Protein AF-A0A4Y2VAA4-F1 (afdb_monomer_lite)

pLDDT: mean 74.89, std 16.86, range [36.41, 95.44]

Structure (mmCIF, N/CA/C/O backbone):
data_AF-A0A4Y2VAA4-F1
#
_entry.id   AF-A0A4Y2VAA4-F1
#
loop_
_atom_site.group_PDB
_atom_site.id
_atom_site.type_symbol
_atom_site.label_atom_id
_atom_site.label_alt_id
_atom_site.label_comp_id
_atom_site.label_asym_id
_atom_site.label_entity_id
_atom_site.label_seq_id
_atom_site.pdbx_PDB_ins_code
_atom_site.Cartn_x
_atom_site.Cartn_y
_atom_site.Cartn_z
_atom_site.occupancy
_atom_site.B_iso_or_equiv
_atom_site.auth_seq_id
_atom_site.auth_comp_id
_atom_site.auth_asym_id
_atom_site.auth_atom_id
_atom_site.pdbx_PDB_model_num
ATOM 1 N N . GLY A 1 1 ? 0.194 7.638 -18.678 1.00 55.72 1 GLY A N 1
ATOM 2 C CA . GLY A 1 1 ? -1.105 7.838 -17.999 1.00 55.72 1 GLY A CA 1
ATOM 3 C C . GLY A 1 1 ? -1.361 6.697 -17.035 1.00 55.72 1 GLY A C 1
ATOM 4 O O . GLY A 1 1 ? -1.067 5.559 -17.397 1.00 55.72 1 GLY A O 1
ATOM 5 N N . ILE A 1 2 ? -1.843 6.998 -15.826 1.00 64.19 2 ILE A N 1
ATOM 6 C CA . ILE A 1 2 ? -2.187 6.008 -14.793 1.00 64.19 2 ILE A CA 1
ATOM 7 C C . ILE A 1 2 ? -3.685 5.722 -14.889 1.00 64.19 2 ILE A C 1
ATOM 9 O O . ILE A 1 2 ? -4.492 6.645 -14.931 1.00 64.19 2 ILE A O 1
ATOM 13 N N . ILE A 1 3 ? -4.050 4.447 -14.932 1.00 69.69 3 ILE A N 1
ATOM 14 C CA . ILE A 1 3 ? -5.432 3.986 -14.969 1.00 69.69 3 ILE A CA 1
ATOM 15 C C . ILE A 1 3 ? -5.688 3.172 -13.700 1.00 69.69 3 ILE A C 1
ATOM 17 O O . ILE A 1 3 ? -5.049 2.138 -13.495 1.00 69.69 3 ILE A O 1
ATOM 21 N N . ILE A 1 4 ? -6.627 3.622 -12.862 1.00 76.19 4 ILE A N 1
ATOM 22 C CA . ILE A 1 4 ? -7.035 2.933 -11.629 1.00 76.19 4 ILE A CA 1
ATOM 23 C C . ILE A 1 4 ? -8.522 2.610 -11.702 1.00 76.19 4 ILE A C 1
ATOM 25 O O . ILE A 1 4 ? -9.359 3.496 -11.874 1.00 76.19 4 ILE A O 1
ATOM 29 N N . HIS A 1 5 ? -8.859 1.340 -11.503 1.00 79.94 5 HIS A N 1
ATOM 30 C CA . HIS A 1 5 ? -10.241 0.883 -11.446 1.00 79.94 5 HIS A CA 1
ATOM 31 C C . HIS A 1 5 ? -10.489 0.081 -10.172 1.00 79.94 5 HIS A C 1
ATOM 33 O O . HIS A 1 5 ? -9.835 -0.942 -9.940 1.00 79.94 5 HIS A O 1
ATOM 39 N N . LYS A 1 6 ? -11.476 0.498 -9.369 1.00 80.19 6 LYS A N 1
ATOM 40 C CA . LYS A 1 6 ? -12.023 -0.333 -8.289 1.00 80.19 6 LYS A CA 1
ATOM 41 C C . LYS A 1 6 ? -12.691 -1.547 -8.930 1.00 80.19 6 LYS A C 1
ATOM 43 O O . LYS A 1 6 ? -13.617 -1.408 -9.721 1.00 80.19 6 LYS A O 1
ATOM 48 N N . LYS A 1 7 ? -12.191 -2.743 -8.631 1.00 84.12 7 LYS A N 1
ATOM 49 C CA . LYS A 1 7 ? -12.724 -4.001 -9.165 1.00 84.12 7 LYS A CA 1
ATOM 50 C C . LYS A 1 7 ? -13.842 -4.564 -8.312 1.00 84.12 7 LYS A C 1
ATOM 52 O O . LYS A 1 7 ? -14.810 -5.082 -8.852 1.00 84.12 7 LYS A O 1
ATOM 57 N N . LYS A 1 8 ? -13.658 -4.556 -6.993 1.00 83.31 8 LYS A N 1
ATOM 58 C CA . LYS A 1 8 ? -14.640 -5.075 -6.042 1.00 83.31 8 LYS A CA 1
ATOM 59 C C . LYS A 1 8 ? -14.384 -4.529 -4.646 1.00 83.31 8 LYS A C 1
ATOM 61 O O . LYS A 1 8 ? -13.241 -4.224 -4.310 1.00 83.31 8 LYS A O 1
ATOM 66 N N . SER A 1 9 ? -15.447 -4.471 -3.857 1.00 83.19 9 SER A N 1
ATOM 67 C CA . SER A 1 9 ? -15.378 -4.458 -2.400 1.00 83.19 9 SER A CA 1
ATOM 68 C C . SER A 1 9 ? -15.922 -5.788 -1.874 1.00 83.19 9 SER A C 1
ATOM 70 O O . SER A 1 9 ? -16.790 -6.391 -2.512 1.00 83.19 9 SER A O 1
ATOM 72 N N . ARG A 1 10 ? -15.389 -6.284 -0.758 1.00 84.56 10 ARG A N 1
ATOM 73 C CA . ARG A 1 10 ? -15.965 -7.409 -0.014 1.00 84.56 10 ARG A CA 1
ATOM 74 C C . ARG A 1 10 ? -15.585 -7.341 1.455 1.00 84.56 10 ARG A C 1
ATOM 76 O O . ARG A 1 10 ? -14.483 -6.927 1.782 1.00 84.56 10 ARG A O 1
ATOM 83 N N . PHE A 1 11 ? -16.430 -7.878 2.322 1.00 81.50 11 PHE A N 1
ATOM 84 C CA . PHE A 1 11 ? -16.059 -8.090 3.717 1.00 81.50 11 PHE A CA 1
ATOM 85 C C . PHE A 1 11 ? -14.988 -9.187 3.850 1.00 81.50 11 PHE A C 1
ATOM 87 O O . PHE A 1 11 ? -15.106 -10.272 3.267 1.00 81.50 11 PHE A O 1
ATOM 94 N N . CYS A 1 12 ? -13.936 -8.916 4.618 1.00 77.75 12 CYS A N 1
ATOM 95 C CA . CYS A 1 12 ? -12.841 -9.834 4.882 1.00 77.75 12 CYS A CA 1
ATOM 96 C C . CYS A 1 12 ? -12.976 -10.451 6.274 1.00 77.75 12 CYS A C 1
ATOM 98 O O . CYS A 1 12 ? -12.565 -9.875 7.273 1.00 77.75 12 CYS A O 1
ATOM 100 N N . LYS A 1 13 ? -13.465 -11.695 6.343 1.00 77.56 13 LYS A N 1
ATOM 101 C CA . LYS A 1 13 ? -13.653 -12.404 7.623 1.00 77.56 13 LYS A CA 1
ATOM 102 C C . LYS A 1 13 ? -12.382 -12.525 8.471 1.00 77.56 13 LYS A C 1
ATOM 104 O O . LYS A 1 13 ? -12.485 -12.546 9.688 1.00 77.56 13 LYS A O 1
ATOM 109 N N . LYS A 1 14 ? -11.205 -12.622 7.839 1.00 75.44 14 LYS A N 1
ATOM 110 C CA . LYS A 1 14 ? -9.920 -12.762 8.543 1.00 75.44 14 LYS A CA 1
ATOM 111 C C . LYS A 1 14 ? -9.555 -11.510 9.345 1.00 75.44 14 LYS A C 1
ATOM 113 O O . LYS A 1 14 ? -8.952 -11.646 10.400 1.00 75.44 14 LYS A O 1
ATOM 118 N N . TYR A 1 15 ? -9.890 -10.333 8.822 1.00 71.50 15 TYR A N 1
ATOM 119 C CA . TYR A 1 15 ? -9.545 -9.044 9.428 1.00 71.50 15 TYR A CA 1
ATOM 120 C C . TYR A 1 15 ? -10.762 -8.331 10.029 1.00 71.50 15 TYR A C 1
ATOM 122 O O . TYR A 1 15 ? -10.613 -7.333 10.707 1.00 71.50 15 TYR A O 1
ATOM 130 N N . GLN A 1 16 ? -11.959 -8.894 9.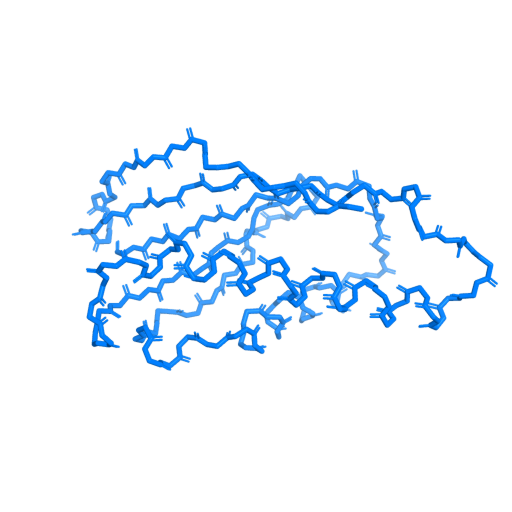843 1.00 76.75 16 GLN A N 1
ATOM 131 C CA . GLN A 1 16 ? -13.236 -8.326 10.273 1.00 76.75 16 GLN A CA 1
ATOM 132 C C . GLN A 1 16 ? -13.525 -6.909 9.753 1.00 76.75 16 GLN A C 1
ATOM 134 O O . GLN A 1 16 ? -14.364 -6.217 10.321 1.00 76.75 16 GLN A O 1
ATOM 139 N N . GLY A 1 17 ? -12.934 -6.518 8.623 1.00 78.50 17 GLY A N 1
ATOM 140 C CA . GLY A 1 17 ? -13.246 -5.260 7.956 1.00 78.50 17 GLY A CA 1
ATOM 141 C C . GLY A 1 17 ? -13.469 -5.391 6.451 1.00 78.50 17 GLY A C 1
ATOM 142 O O . GLY A 1 17 ? -13.523 -6.480 5.864 1.00 78.50 17 GLY A O 1
ATOM 143 N N . GLU A 1 18 ? -13.701 -4.247 5.814 1.00 85.31 18 GLU A N 1
ATOM 144 C CA . GLU A 1 18 ? -13.909 -4.139 4.376 1.00 85.31 18 GLU A CA 1
ATOM 145 C C . GLU A 1 18 ? -12.587 -4.266 3.603 1.00 85.31 18 GLU A C 1
ATOM 147 O O . GLU A 1 18 ? -11.564 -3.668 3.921 1.00 85.31 18 GLU A O 1
ATOM 152 N N . GLN A 1 19 ? -12.612 -5.061 2.538 1.00 85.31 19 GLN A N 1
ATOM 153 C CA . GLN A 1 19 ? -11.511 -5.211 1.604 1.00 85.31 19 GLN A CA 1
ATOM 154 C C . GLN A 1 19 ? -11.869 -4.581 0.261 1.00 85.31 19 GLN A C 1
ATOM 156 O O . GLN A 1 19 ? -12.732 -5.090 -0.462 1.00 85.31 19 GLN A O 1
ATOM 161 N N . LEU A 1 20 ? -11.132 -3.539 -0.117 1.00 84.81 20 LEU A N 1
ATOM 162 C CA . LEU A 1 20 ? -11.248 -2.873 -1.408 1.00 84.81 20 LEU A CA 1
ATOM 163 C C . LEU A 1 20 ? -10.138 -3.361 -2.335 1.00 84.81 20 LEU A C 1
ATOM 165 O O . LEU A 1 20 ? -8.970 -3.467 -1.964 1.00 84.81 20 LEU A O 1
ATOM 169 N N . ILE A 1 21 ? -10.501 -3.699 -3.569 1.00 82.62 21 ILE A N 1
ATOM 170 C CA . ILE A 1 21 ? -9.557 -4.226 -4.553 1.00 82.62 21 ILE A CA 1
ATOM 171 C C . ILE A 1 21 ? -9.535 -3.305 -5.756 1.00 82.62 21 ILE A C 1
ATOM 173 O O . ILE A 1 21 ? -10.537 -3.156 -6.458 1.00 82.62 21 ILE A O 1
ATOM 177 N N . PHE A 1 22 ? -8.357 -2.760 -6.030 1.00 81.75 22 PHE A N 1
ATOM 178 C CA . PHE A 1 22 ? -8.074 -1.878 -7.145 1.00 81.75 22 PHE A CA 1
ATOM 179 C C . PHE A 1 22 ? -7.160 -2.581 -8.150 1.00 81.75 22 PHE A C 1
ATOM 181 O O . PHE A 1 22 ? -6.208 -3.284 -7.806 1.00 81.75 22 PHE A O 1
ATOM 188 N N . ALA A 1 23 ? -7.456 -2.403 -9.432 1.00 78.56 23 ALA A N 1
ATOM 189 C CA . ALA A 1 23 ? -6.529 -2.723 -10.502 1.00 78.56 23 ALA A CA 1
ATOM 190 C C . ALA A 1 23 ? -5.914 -1.425 -11.007 1.00 78.56 23 ALA A C 1
ATOM 192 O O . ALA A 1 23 ? -6.645 -0.525 -11.416 1.00 78.56 23 ALA A O 1
ATOM 193 N N . ALA A 1 24 ? -4.587 -1.369 -10.999 1.00 73.50 24 ALA A N 1
ATOM 194 C CA . ALA A 1 24 ? -3.831 -0.235 -11.487 1.00 73.50 24 ALA A CA 1
ATOM 195 C C . ALA A 1 24 ? -3.002 -0.642 -12.708 1.00 73.50 24 ALA A C 1
ATOM 197 O O . ALA A 1 24 ? -2.479 -1.756 -12.793 1.00 73.50 24 ALA A O 1
ATOM 198 N N . MET A 1 25 ? -2.894 0.258 -13.676 1.00 67.19 25 MET A N 1
ATOM 199 C CA . MET A 1 25 ? -2.016 0.104 -14.827 1.00 67.19 25 MET A CA 1
ATOM 200 C C . MET A 1 25 ? -1.389 1.455 -15.152 1.00 67.19 25 MET A C 1
ATOM 202 O O . MET A 1 25 ? -2.097 2.444 -15.320 1.00 67.19 25 MET A O 1
ATOM 206 N N . ALA A 1 26 ? -0.066 1.492 -15.261 1.00 65.50 26 ALA A N 1
ATOM 207 C CA . ALA A 1 26 ? 0.638 2.615 -15.860 1.00 65.50 26 ALA A CA 1
ATOM 208 C C . ALA A 1 26 ? 0.880 2.284 -17.337 1.00 65.50 26 ALA A C 1
ATOM 210 O O . ALA A 1 26 ? 1.433 1.229 -17.639 1.00 65.50 26 ALA A O 1
ATOM 211 N N . ASN A 1 27 ? 0.437 3.146 -18.257 1.00 60.50 27 ASN A N 1
ATOM 212 C CA . ASN A 1 27 ? 0.771 2.996 -19.675 1.00 60.50 27 ASN A CA 1
ATOM 213 C C . ASN A 1 27 ? 2.254 3.349 -19.879 1.00 60.50 27 ASN A C 1
ATOM 215 O O . ASN A 1 27 ? 2.609 4.511 -19.640 1.00 60.50 27 ASN A O 1
ATOM 219 N N . PRO A 1 28 ? 3.095 2.405 -20.344 1.00 54.53 28 PRO A N 1
ATOM 220 C CA . PRO A 1 28 ? 4.514 2.653 -20.493 1.00 54.53 28 PRO A CA 1
ATOM 221 C C . PRO A 1 28 ? 4.880 3.509 -21.712 1.00 54.53 28 PRO A C 1
ATOM 223 O O . PRO A 1 28 ? 6.020 3.942 -21.808 1.00 54.53 28 PRO A O 1
ATOM 226 N N . ALA A 1 29 ? 3.934 3.809 -22.612 1.00 54.78 29 ALA A N 1
ATOM 227 C CA . ALA A 1 29 ? 4.175 4.598 -23.826 1.00 54.78 29 ALA A CA 1
ATOM 228 C C . ALA A 1 29 ? 4.698 6.031 -23.572 1.00 54.78 29 ALA A C 1
ATOM 230 O O . ALA A 1 29 ? 5.097 6.703 -24.515 1.00 54.78 29 ALA A O 1
ATOM 231 N N . GLY A 1 30 ? 4.697 6.501 -22.317 1.00 51.69 30 GLY A N 1
ATOM 232 C CA . GLY A 1 30 ? 5.306 7.772 -21.908 1.00 51.69 30 GLY A CA 1
ATOM 233 C C . GLY A 1 30 ? 6.731 7.666 -21.350 1.00 51.69 30 GLY A C 1
ATOM 234 O O . GLY A 1 30 ? 7.302 8.697 -21.015 1.00 51.69 30 GLY A O 1
ATOM 235 N N . PHE A 1 3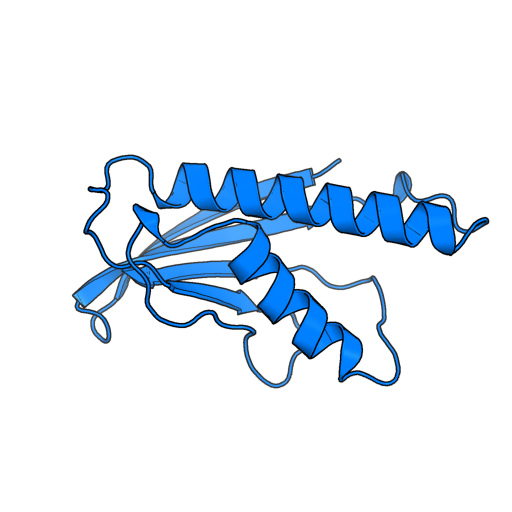1 ? 7.308 6.466 -21.220 1.00 53.16 31 PHE A N 1
ATOM 236 C CA . PHE A 1 31 ? 8.684 6.293 -20.751 1.00 53.16 31 PHE A CA 1
ATOM 237 C C . PHE A 1 31 ? 9.620 6.137 -21.956 1.00 53.16 31 PHE A C 1
ATOM 239 O O . PHE A 1 31 ? 9.713 5.065 -22.555 1.00 53.16 31 PHE A O 1
ATOM 246 N N . ALA A 1 32 ? 10.299 7.217 -22.344 1.00 47.88 32 ALA A N 1
ATOM 247 C CA . ALA A 1 32 ? 11.338 7.157 -23.366 1.00 47.88 32 ALA A CA 1
ATOM 248 C C . ALA A 1 32 ? 12.550 6.381 -22.819 1.00 47.88 32 ALA A C 1
ATOM 250 O O . ALA A 1 32 ? 13.182 6.814 -21.862 1.00 47.88 32 ALA A O 1
ATOM 251 N N . PHE A 1 33 ? 12.873 5.235 -23.429 1.00 50.53 33 PHE A N 1
ATOM 252 C CA . PHE A 1 33 ? 13.911 4.273 -23.010 1.00 50.53 33 PHE A CA 1
ATOM 253 C C . PHE A 1 33 ? 15.363 4.792 -23.019 1.00 50.53 33 PHE A C 1
ATOM 255 O O . PHE A 1 33 ? 16.283 4.029 -22.731 1.00 50.53 33 PHE A O 1
ATOM 262 N N . SER A 1 34 ? 15.600 6.060 -23.357 1.00 51.16 34 SER A N 1
ATOM 263 C CA . SER A 1 34 ? 16.940 6.580 -23.647 1.00 51.16 34 SER A CA 1
ATOM 264 C C . SER A 1 34 ? 17.715 7.120 -22.442 1.00 51.16 34 SER A C 1
ATOM 266 O O . SER A 1 34 ? 18.913 7.342 -22.580 1.00 51.16 34 SER A O 1
ATOM 268 N N . VAL A 1 35 ? 17.095 7.310 -21.270 1.00 49.38 35 VAL A N 1
ATOM 269 C CA . VAL A 1 35 ? 17.789 7.831 -20.074 1.00 49.38 35 VAL A CA 1
ATOM 270 C C . VAL A 1 35 ? 17.294 7.102 -18.828 1.00 49.38 35 VAL A C 1
ATOM 272 O O . VAL A 1 35 ? 16.214 7.394 -18.328 1.00 49.38 35 VAL A O 1
ATOM 275 N N . TRP A 1 36 ? 18.071 6.137 -18.331 1.00 50.31 36 TRP A N 1
ATOM 276 C CA . TRP A 1 36 ? 17.689 5.280 -17.198 1.00 50.31 36 TRP A CA 1
ATOM 277 C C . TRP A 1 36 ? 17.378 6.060 -15.910 1.00 50.31 36 TRP A C 1
ATOM 279 O O . TRP A 1 36 ? 16.436 5.693 -15.211 1.00 50.31 36 TRP A O 1
ATOM 289 N N . ASP A 1 37 ? 18.101 7.147 -15.630 1.00 52.06 37 ASP A N 1
ATOM 290 C CA . ASP A 1 37 ? 17.912 7.945 -14.409 1.00 52.06 37 ASP A CA 1
ATOM 291 C C . ASP A 1 37 ? 16.628 8.789 -14.450 1.00 52.06 37 ASP A C 1
ATOM 293 O O . ASP A 1 37 ? 15.836 8.762 -13.506 1.00 52.06 37 ASP A O 1
ATOM 297 N N . GLU A 1 38 ? 16.344 9.462 -15.572 1.00 56.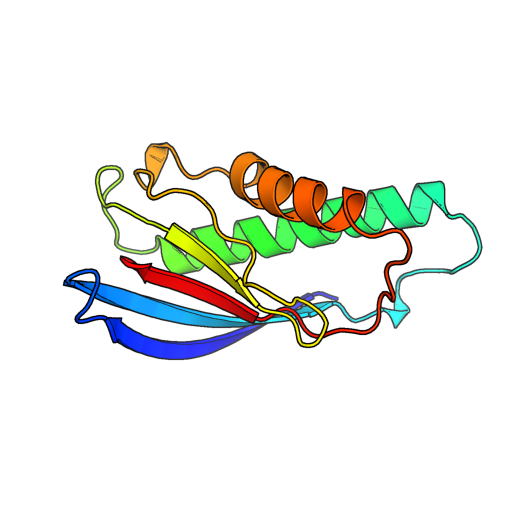53 38 GLU A N 1
ATOM 298 C CA . GLU A 1 38 ? 15.067 10.167 -15.778 1.00 56.53 38 GLU A CA 1
ATOM 299 C C . GLU A 1 38 ? 13.883 9.191 -15.804 1.00 56.53 38 GLU A C 1
ATOM 301 O O . GLU A 1 38 ? 12.801 9.499 -15.301 1.00 56.53 38 GLU A O 1
ATOM 306 N N . LEU A 1 39 ? 14.079 7.983 -16.340 1.00 58.62 39 LEU A N 1
ATOM 307 C CA . LEU A 1 39 ? 13.085 6.908 -16.315 1.00 58.62 39 LEU A CA 1
ATOM 308 C C . LEU A 1 39 ? 12.750 6.467 -14.892 1.00 58.62 39 LEU A C 1
ATOM 310 O O . LEU A 1 39 ? 11.577 6.258 -14.580 1.00 58.62 39 LEU A O 1
ATOM 314 N N . LEU A 1 40 ? 13.767 6.320 -14.040 1.00 62.06 40 LEU A N 1
ATOM 315 C CA . LEU A 1 40 ? 13.589 5.875 -12.662 1.00 62.06 40 LEU A CA 1
ATOM 316 C C . LEU A 1 40 ? 12.858 6.932 -11.832 1.00 62.06 40 LEU A C 1
ATOM 318 O O . LEU A 1 40 ? 11.927 6.593 -11.102 1.00 62.06 40 LEU A O 1
ATOM 322 N N . ILE A 1 41 ? 13.235 8.206 -11.986 1.00 65.81 41 ILE A N 1
ATOM 323 C CA . ILE A 1 41 ? 12.578 9.337 -11.316 1.00 65.81 41 ILE A CA 1
ATOM 324 C C . ILE A 1 41 ? 11.109 9.416 -11.749 1.00 65.81 41 ILE A C 1
ATOM 326 O O . ILE A 1 41 ? 10.213 9.396 -10.905 1.00 65.81 41 ILE A O 1
ATOM 330 N N . ASN A 1 42 ? 10.843 9.377 -13.058 1.00 67.62 42 ASN A N 1
ATOM 331 C CA . ASN A 1 42 ? 9.480 9.407 -13.591 1.00 67.62 42 ASN A CA 1
ATOM 332 C C . ASN A 1 42 ? 8.643 8.197 -13.147 1.00 67.62 42 ASN A C 1
ATOM 334 O O . ASN A 1 42 ? 7.435 8.320 -12.917 1.00 67.62 42 ASN A O 1
ATOM 338 N N . LEU A 1 43 ? 9.257 7.019 -13.013 1.00 70.25 43 LEU A N 1
ATOM 339 C CA . LEU A 1 43 ? 8.594 5.821 -12.504 1.00 70.25 43 LEU A CA 1
ATOM 340 C C . LEU A 1 43 ? 8.235 5.965 -11.023 1.00 70.25 43 LEU A C 1
ATOM 342 O O . LEU A 1 43 ? 7.107 5.649 -10.645 1.00 70.25 43 LEU A O 1
ATOM 346 N N . ILE A 1 44 ? 9.161 6.452 -10.196 1.00 75.38 44 ILE A N 1
ATOM 347 C CA . ILE A 1 44 ? 8.924 6.685 -8.767 1.00 75.38 44 ILE A CA 1
ATOM 348 C C . ILE A 1 44 ? 7.815 7.723 -8.578 1.00 75.38 44 ILE A C 1
ATOM 350 O O . ILE A 1 44 ? 6.904 7.493 -7.786 1.00 75.38 44 ILE A O 1
ATOM 354 N N . ASP A 1 45 ? 7.824 8.814 -9.343 1.00 79.88 45 ASP A N 1
ATOM 355 C CA . ASP A 1 45 ? 6.776 9.837 -9.288 1.00 79.88 45 ASP A CA 1
ATOM 356 C C . ASP A 1 45 ? 5.415 9.294 -9.730 1.00 79.88 45 ASP A C 1
ATOM 358 O O . ASP A 1 45 ? 4.387 9.572 -9.106 1.00 79.88 45 ASP A O 1
ATOM 362 N N . THR A 1 46 ? 5.402 8.454 -10.767 1.00 77.25 46 THR A N 1
ATOM 363 C CA . THR A 1 46 ? 4.195 7.751 -11.218 1.00 77.25 46 THR A CA 1
ATOM 364 C C . THR A 1 46 ? 3.664 6.814 -10.132 1.00 77.25 46 THR A C 1
ATOM 366 O O . THR A 1 46 ? 2.460 6.790 -9.877 1.00 77.25 46 THR A O 1
ATOM 369 N N . LEU A 1 47 ? 4.540 6.055 -9.467 1.00 79.12 47 LEU A N 1
ATOM 370 C CA . LEU A 1 47 ? 4.162 5.175 -8.360 1.00 79.12 47 LEU A CA 1
ATOM 371 C C . LEU A 1 47 ? 3.657 5.968 -7.155 1.00 79.12 47 LEU A C 1
ATOM 373 O O . LEU A 1 47 ? 2.666 5.565 -6.554 1.00 79.12 47 LEU A O 1
ATOM 377 N N . ARG A 1 48 ? 4.280 7.106 -6.836 1.00 88.44 48 ARG A N 1
ATOM 378 C CA . ARG A 1 48 ? 3.857 7.982 -5.739 1.00 88.44 48 ARG A CA 1
ATOM 379 C C . ARG A 1 48 ? 2.424 8.464 -5.948 1.00 88.44 48 ARG A C 1
ATOM 381 O O . ARG A 1 48 ? 1.579 8.212 -5.098 1.00 88.44 48 ARG A O 1
ATOM 388 N N . ARG A 1 49 ? 2.129 9.028 -7.126 1.00 85.31 49 ARG A N 1
ATOM 389 C CA . ARG A 1 49 ? 0.772 9.467 -7.504 1.00 85.31 49 ARG A CA 1
ATOM 390 C C . ARG A 1 49 ? -0.236 8.320 -7.495 1.00 85.31 49 ARG A C 1
ATOM 392 O O . ARG A 1 49 ? -1.378 8.493 -7.090 1.00 85.31 49 ARG A O 1
ATOM 399 N N . LEU A 1 50 ? 0.181 7.136 -7.946 1.00 84.44 50 LEU A N 1
ATOM 400 C CA . LEU A 1 50 ? -0.672 5.951 -7.932 1.00 84.44 50 LEU A CA 1
ATOM 401 C C . LEU A 1 50 ? -1.055 5.544 -6.504 1.00 84.44 50 LEU A C 1
ATOM 403 O O . LEU A 1 50 ? -2.215 5.236 -6.242 1.00 84.44 50 LEU A O 1
ATOM 407 N N . ILE A 1 51 ? -0.074 5.498 -5.606 1.00 89.19 51 ILE A N 1
ATOM 408 C CA . ILE A 1 51 ? -0.273 5.123 -4.207 1.00 89.19 51 ILE A CA 1
ATOM 409 C C . ILE A 1 51 ? -1.132 6.171 -3.502 1.00 89.19 51 ILE A C 1
ATOM 411 O O . ILE A 1 51 ? -2.057 5.791 -2.794 1.00 89.19 51 ILE A O 1
ATOM 415 N N . GLU A 1 52 ? -0.862 7.456 -3.725 1.00 91.62 52 GLU A N 1
ATOM 416 C CA . GLU A 1 52 ? -1.635 8.573 -3.175 1.00 91.62 52 GLU A CA 1
ATOM 417 C C . GLU A 1 52 ? -3.123 8.457 -3.527 1.00 91.62 52 GLU A C 1
ATOM 419 O O . GLU A 1 52 ? -3.971 8.418 -2.638 1.00 91.62 52 GLU A O 1
ATOM 424 N N . GLU A 1 53 ? -3.436 8.264 -4.810 1.00 88.62 53 GLU A N 1
ATOM 425 C CA . GLU A 1 53 ? -4.813 8.100 -5.285 1.00 88.62 53 GLU A CA 1
ATOM 426 C C . GLU A 1 53 ? -5.485 6.842 -4.697 1.00 88.62 53 GLU A C 1
ATOM 428 O O . GLU A 1 53 ? -6.680 6.838 -4.395 1.00 88.62 53 GLU A O 1
ATOM 433 N N . ILE A 1 54 ? -4.733 5.750 -4.516 1.00 87.00 54 ILE A N 1
ATOM 434 C CA . ILE A 1 54 ? -5.252 4.527 -3.885 1.00 87.00 54 ILE A CA 1
ATOM 435 C C . ILE A 1 54 ? -5.528 4.753 -2.406 1.00 87.00 54 ILE A C 1
ATOM 437 O O . ILE A 1 54 ? -6.573 4.305 -1.936 1.00 87.00 54 ILE A O 1
ATOM 441 N N . LEU A 1 55 ? -4.621 5.407 -1.680 1.00 90.88 55 LEU A N 1
ATOM 442 C CA . LEU A 1 55 ? -4.809 5.710 -0.267 1.00 90.88 55 LEU A CA 1
ATOM 443 C C . LEU A 1 55 ? -6.038 6.593 -0.093 1.00 90.88 55 LEU A C 1
ATOM 445 O O . LEU A 1 55 ? -6.952 6.175 0.606 1.00 90.88 55 LEU A O 1
ATOM 449 N N . GLN A 1 56 ? -6.133 7.699 -0.834 1.00 90.69 56 GLN A N 1
ATOM 450 C CA . GLN A 1 56 ? -7.275 8.611 -0.774 1.00 90.69 56 GLN A CA 1
ATOM 451 C C . GLN A 1 56 ? -8.616 7.894 -0.990 1.00 90.69 56 GLN A C 1
ATOM 453 O O . GLN A 1 56 ? -9.544 8.061 -0.205 1.00 90.69 56 GLN A O 1
ATOM 458 N N . ARG A 1 57 ? -8.723 7.040 -2.018 1.00 88.19 57 ARG A N 1
ATOM 459 C CA . ARG A 1 57 ? -9.958 6.278 -2.296 1.00 88.19 57 ARG A CA 1
ATOM 460 C C . ARG A 1 57 ? -10.213 5.131 -1.321 1.00 88.19 57 ARG A C 1
ATOM 462 O O . ARG A 1 57 ? -11.331 4.629 -1.253 1.00 88.19 57 ARG A O 1
ATOM 469 N N . SER A 1 58 ? -9.172 4.631 -0.658 1.00 85.62 58 SER A N 1
ATOM 470 C CA . SER A 1 58 ? -9.287 3.517 0.290 1.00 85.62 58 SER A CA 1
ATOM 471 C C . SER A 1 58 ? -9.622 3.983 1.696 1.00 85.62 58 SER A C 1
ATOM 473 O O . SER A 1 58 ? -10.125 3.181 2.475 1.00 85.62 58 SER A O 1
ATOM 475 N N . THR A 1 59 ? -9.312 5.239 2.016 1.00 89.94 59 THR A N 1
ATOM 476 C CA . THR A 1 59 ? -9.550 5.846 3.327 1.00 89.94 59 THR A CA 1
ATOM 477 C C . THR A 1 59 ? -10.735 6.806 3.333 1.00 89.94 59 THR A C 1
ATOM 479 O O . THR A 1 59 ? -11.081 7.350 4.379 1.00 89.94 59 THR A O 1
ATOM 482 N N . GLU A 1 60 ? -11.393 6.997 2.187 1.00 90.06 60 GLU A N 1
ATOM 483 C CA . GLU A 1 60 ? -12.617 7.784 2.083 1.00 90.06 60 GLU A CA 1
ATOM 484 C C . GLU A 1 60 ? -13.702 7.234 3.024 1.00 90.06 60 GLU A C 1
ATOM 486 O O . GLU A 1 60 ? -14.103 6.074 2.930 1.00 90.06 60 GLU A O 1
ATOM 491 N N . GLY A 1 61 ? -14.173 8.082 3.943 1.00 88.88 61 GLY A N 1
ATOM 492 C CA . GLY A 1 61 ? -15.185 7.721 4.939 1.00 88.88 61 GLY A CA 1
ATOM 493 C C . GLY A 1 61 ? -14.654 6.998 6.182 1.00 88.88 61 GLY A C 1
ATOM 494 O O . GLY A 1 61 ? -15.460 6.652 7.043 1.00 88.88 61 GLY A O 1
ATOM 495 N N . LEU A 1 62 ? -13.337 6.792 6.301 1.00 89.56 62 LEU A N 1
ATOM 496 C CA . LEU A 1 62 ? -12.711 6.212 7.491 1.00 89.56 62 LEU A CA 1
ATOM 497 C C . LEU A 1 62 ? -12.289 7.277 8.508 1.00 89.56 62 LEU A C 1
ATOM 499 O O . LEU A 1 62 ? -11.964 8.415 8.163 1.00 89.56 62 LEU A O 1
ATOM 503 N N . SER A 1 63 ? -12.248 6.875 9.775 1.00 94.25 63 SER A N 1
ATOM 504 C CA . SER A 1 63 ? -11.607 7.622 10.852 1.00 94.25 63 SER A CA 1
ATOM 505 C C . SER A 1 63 ? -10.086 7.510 10.759 1.00 94.25 63 SER A C 1
ATOM 507 O O . SER A 1 63 ? -9.542 6.487 10.350 1.00 94.25 63 SER A O 1
ATOM 509 N N . LEU A 1 64 ? -9.380 8.534 11.242 1.00 93.31 64 LEU A N 1
ATOM 510 C CA . LEU A 1 64 ? -7.919 8.531 11.357 1.00 93.31 64 LEU A CA 1
ATOM 511 C C . LEU A 1 64 ? -7.377 7.368 12.206 1.00 93.31 64 LEU A C 1
ATOM 513 O O . LEU A 1 64 ? -6.250 6.936 11.986 1.00 93.31 64 LEU A O 1
ATOM 517 N N . GLN A 1 65 ? -8.185 6.860 13.141 1.00 93.88 65 GLN A N 1
ATOM 518 C CA . GLN A 1 65 ? -7.836 5.754 14.039 1.00 93.88 65 GLN A CA 1
ATOM 519 C C . GLN A 1 65 ? -8.189 4.371 13.475 1.00 93.88 65 GLN A C 1
ATOM 521 O O . GLN A 1 65 ? -7.790 3.360 14.054 1.00 93.88 65 GLN A O 1
ATOM 526 N N . ASP A 1 66 ? -8.925 4.307 12.360 1.00 89.25 66 ASP A N 1
ATOM 527 C CA . ASP A 1 66 ? -9.232 3.029 11.725 1.00 89.25 66 ASP A CA 1
ATOM 528 C C . ASP A 1 66 ? -7.946 2.385 11.209 1.00 89.25 66 ASP A C 1
ATOM 530 O O . ASP A 1 66 ? -7.012 3.059 10.768 1.00 89.25 66 ASP A O 1
ATOM 534 N N . LEU A 1 67 ? -7.885 1.059 11.281 1.00 90.19 67 LEU A N 1
ATOM 535 C CA . LEU A 1 67 ? -6.708 0.306 10.876 1.00 90.19 67 LEU A CA 1
ATOM 536 C C . LEU A 1 67 ? -6.788 -0.051 9.396 1.00 90.19 67 LEU A C 1
ATOM 538 O O . LEU A 1 67 ? -7.765 -0.623 8.933 1.00 90.19 67 LEU A O 1
ATOM 542 N N . ILE A 1 68 ? -5.722 0.224 8.657 1.00 91.94 68 ILE A N 1
ATOM 543 C CA . ILE A 1 68 ? -5.606 -0.091 7.240 1.00 91.94 68 ILE A CA 1
ATOM 544 C C . ILE A 1 68 ? -4.315 -0.853 6.960 1.00 91.94 68 ILE A C 1
ATOM 546 O O . ILE A 1 68 ? -3.247 -0.612 7.533 1.00 91.94 68 ILE A O 1
ATOM 550 N N . ARG A 1 69 ? -4.409 -1.797 6.027 1.00 90.69 69 ARG A N 1
ATOM 551 C CA . ARG A 1 69 ? -3.266 -2.504 5.457 1.00 90.69 69 ARG A CA 1
ATOM 552 C C . ARG A 1 69 ? -3.326 -2.462 3.940 1.00 90.69 69 ARG A C 1
ATOM 554 O O . ARG A 1 69 ? -4.372 -2.754 3.362 1.00 90.69 69 ARG A O 1
ATOM 561 N N . ILE A 1 70 ? -2.193 -2.177 3.302 1.00 90.31 70 ILE A N 1
ATOM 562 C CA . ILE A 1 70 ? -2.049 -2.196 1.847 1.00 90.31 70 ILE A CA 1
ATOM 563 C C . ILE A 1 70 ? -1.283 -3.447 1.423 1.00 90.31 70 ILE A C 1
ATOM 565 O O . ILE A 1 70 ? -0.233 -3.782 1.972 1.00 90.31 70 ILE A O 1
ATOM 569 N N . CYS A 1 71 ? -1.810 -4.136 0.416 1.00 87.19 71 CYS A N 1
ATOM 570 C CA . CYS A 1 71 ? -1.209 -5.313 -0.193 1.00 87.19 71 CYS A CA 1
ATOM 571 C C . CYS A 1 71 ? -1.128 -5.132 -1.713 1.00 87.19 71 CYS A C 1
ATOM 573 O O . CYS A 1 71 ? -2.137 -4.877 -2.367 1.00 87.19 71 CYS A O 1
ATOM 575 N N . VAL A 1 72 ? 0.053 -5.317 -2.294 1.00 85.25 72 VAL A N 1
ATOM 576 C CA . VAL A 1 72 ? 0.310 -5.232 -3.734 1.00 85.25 72 VAL A CA 1
ATOM 577 C C . VAL A 1 72 ? 0.620 -6.621 -4.280 1.00 85.25 72 VAL A C 1
ATOM 579 O O . VAL A 1 72 ? 1.517 -7.317 -3.809 1.00 85.25 72 VAL A O 1
ATOM 582 N N . PHE A 1 73 ? -0.125 -7.018 -5.302 1.00 82.75 73 PHE A N 1
ATOM 583 C CA . PHE A 1 73 ? -0.001 -8.289 -6.000 1.00 82.75 73 PHE A CA 1
ATOM 584 C C . PHE A 1 73 ? 0.429 -8.022 -7.438 1.00 82.75 73 PHE A C 1
ATOM 586 O O . PHE A 1 73 ? -0.159 -7.184 -8.122 1.00 82.75 73 PHE A O 1
ATOM 593 N N . ALA A 1 74 ? 1.397 -8.782 -7.925 1.00 77.75 74 ALA A N 1
ATOM 594 C CA . ALA A 1 74 ? 1.819 -8.766 -9.319 1.00 77.75 74 ALA A CA 1
ATOM 595 C C . ALA A 1 74 ? 2.098 -10.207 -9.766 1.00 77.75 74 ALA A C 1
ATOM 597 O O . ALA A 1 74 ? 2.525 -11.003 -8.930 1.00 77.75 74 ALA A O 1
ATOM 598 N N . PRO A 1 75 ? 1.851 -10.564 -11.041 1.00 73.06 75 PRO A N 1
ATOM 599 C CA . PRO A 1 75 ? 2.109 -11.909 -11.557 1.00 73.06 75 PRO A CA 1
ATOM 600 C C . PRO A 1 75 ? 3.514 -12.453 -11.273 1.00 73.06 75 PRO A C 1
ATOM 602 O O . PRO A 1 75 ? 3.643 -13.636 -10.990 1.00 73.06 75 PRO A O 1
ATOM 605 N N . GLY A 1 76 ? 4.546 -11.612 -11.301 1.00 71.00 76 GLY A N 1
ATOM 606 C CA . GLY A 1 76 ? 5.928 -12.016 -11.067 1.00 71.00 76 GLY A CA 1
ATOM 607 C C . GLY A 1 76 ? 6.371 -11.957 -9.609 1.00 71.00 76 GLY A C 1
ATOM 608 O O . GLY A 1 76 ? 7.565 -12.078 -9.350 1.00 71.00 76 GLY A O 1
ATOM 609 N N . LEU A 1 77 ? 5.480 -11.707 -8.644 1.00 75.19 77 LEU A N 1
ATOM 610 C CA . LEU A 1 77 ? 5.803 -11.747 -7.215 1.00 75.19 77 LEU A CA 1
ATOM 611 C C . LEU A 1 77 ? 5.443 -13.112 -6.616 1.00 75.19 77 LEU A C 1
ATOM 613 O O . LEU A 1 77 ? 4.284 -13.512 -6.677 1.00 75.19 77 LEU A O 1
ATOM 617 N N . ASP A 1 78 ? 6.411 -13.767 -5.966 1.00 80.25 78 ASP A N 1
ATOM 618 C CA . ASP A 1 78 ? 6.175 -15.025 -5.236 1.00 80.25 78 ASP A CA 1
ATOM 619 C C . ASP A 1 78 ? 5.209 -14.824 -4.058 1.00 80.25 78 ASP A C 1
ATOM 621 O O . ASP A 1 78 ? 4.369 -15.672 -3.763 1.00 80.25 78 ASP A O 1
ATOM 625 N N . TYR A 1 79 ? 5.298 -13.656 -3.412 1.00 82.06 79 TYR A N 1
ATOM 626 C CA . TYR A 1 79 ? 4.441 -13.234 -2.308 1.00 82.06 79 TYR A CA 1
ATOM 627 C C . TYR A 1 79 ? 3.974 -11.788 -2.509 1.00 82.06 79 TYR A C 1
ATOM 629 O O . TYR A 1 79 ? 4.722 -10.976 -3.059 1.00 82.06 79 TYR A O 1
ATOM 637 N N . PRO A 1 80 ? 2.759 -11.425 -2.054 1.00 84.56 80 PRO A N 1
ATOM 638 C CA . PRO A 1 80 ? 2.315 -10.040 -2.104 1.00 84.56 80 PRO A CA 1
ATOM 639 C C . PRO A 1 80 ? 3.230 -9.138 -1.276 1.00 84.56 80 PRO A C 1
ATOM 641 O O . PR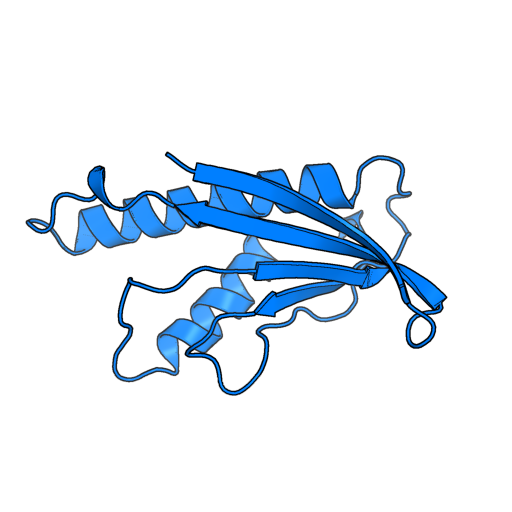O A 1 80 ? 3.597 -9.474 -0.150 1.00 84.56 80 PRO A O 1
ATOM 644 N N . ILE A 1 81 ? 3.532 -7.958 -1.812 1.00 88.75 81 ILE A N 1
ATOM 645 C CA . ILE A 1 81 ? 4.157 -6.875 -1.047 1.00 88.75 81 ILE A CA 1
ATOM 646 C C . ILE A 1 81 ? 3.092 -6.363 -0.096 1.00 88.75 81 ILE A C 1
ATOM 648 O O . ILE A 1 81 ? 1.957 -6.137 -0.513 1.00 88.75 81 ILE A O 1
ATOM 652 N N . SER A 1 82 ? 3.407 -6.202 1.179 1.00 88.31 82 SER A N 1
ATOM 653 C CA . SER A 1 82 ? 2.390 -5.830 2.145 1.00 88.31 82 SER A CA 1
ATOM 654 C C . SER A 1 82 ? 2.957 -4.941 3.226 1.00 88.31 82 SER A C 1
ATOM 656 O O . SER A 1 82 ? 3.978 -5.271 3.821 1.00 88.31 82 SER A O 1
ATOM 658 N N . THR A 1 83 ? 2.255 -3.851 3.513 1.00 89.94 83 THR A N 1
ATOM 659 C CA . THR A 1 83 ? 2.538 -3.049 4.697 1.00 89.94 83 THR A CA 1
ATOM 660 C C . THR A 1 83 ? 2.130 -3.811 5.956 1.00 89.94 83 THR A C 1
ATOM 662 O O . THR A 1 83 ? 1.308 -4.738 5.920 1.00 89.94 83 THR A O 1
ATOM 665 N N . CYS A 1 84 ? 2.651 -3.380 7.101 1.00 88.31 84 CYS A N 1
ATOM 666 C CA . CYS A 1 84 ? 2.024 -3.687 8.382 1.00 88.31 84 CYS A CA 1
ATOM 667 C C . CYS A 1 84 ? 0.626 -3.049 8.463 1.00 88.31 84 CYS A C 1
ATOM 669 O O . CYS A 1 84 ? 0.274 -2.166 7.671 1.00 88.31 84 CYS A O 1
ATOM 671 N N . LEU A 1 85 ? -0.168 -3.508 9.428 1.00 89.19 85 LEU A N 1
ATOM 672 C CA . LEU A 1 85 ? -1.395 -2.826 9.826 1.00 89.19 85 LEU A CA 1
ATOM 673 C C . LEU A 1 85 ? -1.000 -1.513 10.520 1.00 89.19 85 LEU A C 1
ATOM 675 O O . LEU A 1 85 ? -0.177 -1.549 11.430 1.00 89.19 85 LEU A O 1
ATOM 679 N N . ASN A 1 86 ? -1.510 -0.380 10.044 1.00 91.88 86 ASN A N 1
ATOM 680 C CA . ASN A 1 86 ? -1.278 0.947 10.631 1.00 91.88 86 ASN A CA 1
ATOM 681 C C . ASN A 1 86 ? -2.624 1.664 10.754 1.00 91.88 86 ASN A C 1
ATOM 683 O O . ASN A 1 86 ? -3.578 1.267 10.085 1.00 91.88 86 ASN A O 1
ATOM 687 N N . THR A 1 87 ? -2.700 2.726 11.550 1.00 94.19 87 THR A N 1
ATOM 688 C CA . THR A 1 87 ? -3.860 3.624 11.486 1.00 94.19 87 THR A CA 1
ATOM 689 C C . THR A 1 87 ? -3.898 4.364 10.144 1.00 94.19 87 THR A C 1
ATOM 691 O O . THR A 1 87 ? -2.882 4.464 9.446 1.00 94.19 87 THR A O 1
ATOM 694 N N . VAL A 1 88 ? -5.064 4.890 9.763 1.00 93.31 88 VAL A N 1
ATOM 695 C CA . VAL A 1 88 ? -5.205 5.759 8.584 1.00 93.31 88 VAL A CA 1
ATOM 696 C C . VAL A 1 88 ? -4.278 6.974 8.688 1.00 93.31 88 VAL A C 1
ATOM 698 O O . VAL A 1 88 ? -3.644 7.329 7.700 1.00 93.31 88 VAL A O 1
ATOM 701 N N . GLU A 1 89 ? -4.143 7.563 9.878 1.00 95.44 89 GLU A N 1
ATOM 702 C CA . GLU A 1 89 ? -3.231 8.685 10.144 1.00 95.44 89 GLU A CA 1
ATOM 703 C C . GLU A 1 89 ? -1.764 8.341 9.861 1.00 95.44 89 GLU A C 1
ATOM 705 O O . GLU A 1 89 ? -1.014 9.132 9.291 1.00 95.44 89 GLU A O 1
ATOM 710 N N . GLU A 1 90 ? -1.349 7.134 10.233 1.00 95.06 90 GLU A N 1
ATOM 711 C CA . GLU A 1 90 ? 0.030 6.685 10.091 1.00 95.06 90 GLU A CA 1
ATOM 712 C C . GLU A 1 90 ? 0.353 6.134 8.696 1.00 95.06 90 GLU A C 1
ATOM 714 O O . GLU A 1 90 ? 1.532 5.914 8.390 1.00 95.06 90 GLU A O 1
ATOM 719 N N . MET A 1 91 ? -0.651 5.837 7.867 1.00 94.56 91 MET A N 1
ATOM 720 C CA . MET A 1 91 ? -0.470 5.208 6.559 1.00 94.56 91 MET A CA 1
ATOM 721 C C . MET A 1 91 ? -0.124 6.248 5.486 1.00 94.56 91 MET A C 1
ATOM 723 O O . MET A 1 91 ? -1.000 6.813 4.836 1.00 94.56 91 MET A O 1
ATOM 727 N N . THR A 1 92 ? 1.174 6.463 5.256 1.00 94.62 92 THR A N 1
ATOM 728 C CA . THR A 1 92 ? 1.670 7.415 4.250 1.00 94.62 92 THR A CA 1
ATOM 729 C C . THR A 1 92 ? 2.043 6.757 2.923 1.00 94.62 92 THR A C 1
ATOM 731 O O . THR A 1 92 ? 2.315 5.552 2.837 1.00 94.62 92 THR A O 1
ATOM 734 N N . VAL A 1 93 ? 2.125 7.578 1.873 1.00 93.12 93 VAL A N 1
ATOM 735 C CA . VAL A 1 93 ? 2.592 7.158 0.547 1.00 93.12 93 VAL A CA 1
ATOM 736 C C . VAL A 1 93 ? 4.006 6.575 0.621 1.00 93.12 93 VAL A C 1
ATOM 738 O O . VAL A 1 93 ? 4.293 5.546 0.010 1.00 93.12 93 VAL A O 1
ATOM 741 N N . GLU A 1 94 ? 4.877 7.187 1.419 1.00 92.88 94 GLU A N 1
ATOM 742 C CA . GLU A 1 94 ? 6.277 6.803 1.586 1.00 92.88 94 GLU A CA 1
ATOM 743 C C . GLU A 1 94 ? 6.414 5.427 2.236 1.00 92.88 94 GLU A C 1
ATOM 745 O O . GLU A 1 94 ? 7.272 4.651 1.819 1.00 92.88 94 GLU A O 1
ATOM 750 N N . LYS A 1 95 ? 5.551 5.077 3.202 1.00 93.06 95 LYS A N 1
ATOM 751 C CA . LYS A 1 95 ? 5.550 3.737 3.813 1.00 93.06 95 LYS A CA 1
ATOM 752 C C . LYS A 1 95 ? 5.214 2.652 2.793 1.00 93.06 95 LYS A C 1
ATOM 754 O O . LYS A 1 95 ? 5.875 1.616 2.747 1.00 93.06 95 LYS A O 1
ATOM 759 N N . VAL A 1 96 ? 4.206 2.887 1.953 1.00 91.50 96 VAL A N 1
ATOM 760 C CA . VAL A 1 96 ? 3.830 1.933 0.897 1.00 91.50 96 VAL A CA 1
ATOM 761 C C . VAL A 1 96 ? 4.935 1.846 -0.159 1.00 91.50 96 VAL A C 1
ATOM 763 O O . VAL A 1 96 ? 5.315 0.748 -0.569 1.00 91.50 96 VAL A O 1
ATOM 766 N N . LEU A 1 97 ? 5.481 2.992 -0.578 1.00 89.31 97 LEU A N 1
ATOM 767 C CA . LEU A 1 97 ? 6.566 3.057 -1.553 1.00 89.31 97 LEU A CA 1
ATOM 768 C C . LEU A 1 97 ? 7.824 2.348 -1.039 1.00 89.31 97 LEU A C 1
ATOM 770 O O . LEU A 1 97 ? 8.466 1.636 -1.804 1.00 89.31 97 LEU A O 1
ATOM 774 N N . TYR A 1 98 ? 8.145 2.485 0.248 1.00 88.94 98 TYR A N 1
ATOM 775 C CA . TYR A 1 98 ? 9.270 1.807 0.886 1.00 88.94 98 TYR A CA 1
ATOM 776 C C . TYR A 1 98 ? 9.156 0.282 0.779 1.00 88.94 98 TYR A C 1
ATOM 778 O O . TYR A 1 98 ? 10.098 -0.363 0.318 1.00 88.94 98 TYR A O 1
ATOM 786 N N . GLU A 1 99 ? 8.002 -0.302 1.120 1.00 89.19 99 GLU A N 1
ATOM 787 C CA . GLU A 1 99 ? 7.795 -1.754 1.000 1.00 89.19 99 GLU A CA 1
ATOM 788 C C . GLU A 1 99 ? 7.884 -2.231 -0.456 1.00 89.19 99 GLU A C 1
ATOM 790 O O . GLU A 1 99 ? 8.447 -3.293 -0.735 1.00 89.19 99 GLU A O 1
ATOM 795 N N . ILE A 1 100 ? 7.397 -1.426 -1.408 1.00 84.31 100 ILE A N 1
ATOM 796 C CA . ILE A 1 100 ? 7.545 -1.720 -2.837 1.00 84.31 100 ILE A CA 1
ATOM 797 C C . ILE A 1 100 ? 9.023 -1.701 -3.236 1.00 84.31 100 ILE A C 1
ATOM 799 O O . ILE A 1 100 ? 9.525 -2.687 -3.777 1.00 84.31 100 ILE A O 1
ATOM 803 N N . CYS A 1 101 ? 9.737 -0.616 -2.934 1.00 81.00 101 CYS A N 1
ATOM 804 C CA . CYS A 1 101 ? 11.150 -0.446 -3.262 1.00 81.00 101 CYS A CA 1
ATOM 805 C C . CYS A 1 101 ? 12.021 -1.543 -2.646 1.00 81.00 101 CYS A C 1
ATOM 807 O O . CYS A 1 101 ? 12.881 -2.083 -3.335 1.00 81.00 101 CYS A O 1
ATOM 809 N N . LYS A 1 102 ? 11.761 -1.932 -1.395 1.00 83.62 102 LYS A N 1
ATOM 810 C CA . LYS A 1 102 ? 12.459 -3.024 -0.706 1.00 83.62 102 LYS A CA 1
ATOM 811 C C . LYS A 1 102 ? 12.380 -4.337 -1.487 1.00 83.62 102 LYS A C 1
ATOM 813 O O . LYS A 1 102 ? 13.390 -5.015 -1.674 1.00 83.62 102 LYS A O 1
ATOM 818 N N . VAL A 1 103 ? 11.197 -4.688 -1.991 1.00 79.94 103 VAL A N 1
ATOM 819 C CA . VAL A 1 103 ? 11.021 -5.907 -2.793 1.00 79.94 103 VAL A CA 1
ATOM 820 C C . VAL A 1 103 ? 11.632 -5.755 -4.182 1.00 79.94 103 VAL A C 1
ATOM 822 O O . VAL A 1 103 ? 12.286 -6.683 -4.656 1.00 79.94 103 VAL A O 1
ATOM 825 N N . LEU A 1 104 ? 11.492 -4.591 -4.817 1.00 73.25 104 LEU A N 1
ATOM 826 C CA . LEU A 1 104 ? 12.118 -4.314 -6.111 1.00 73.25 104 LEU A CA 1
ATOM 827 C C . LEU A 1 104 ? 13.652 -4.443 -6.033 1.00 73.25 104 LEU A C 1
ATOM 829 O O . LEU A 1 104 ? 14.244 -5.130 -6.860 1.00 73.25 104 LEU A O 1
ATOM 833 N N . GLN A 1 105 ? 14.285 -3.883 -5.001 1.00 68.81 105 GLN A N 1
ATOM 834 C CA . GLN A 1 105 ? 15.732 -3.976 -4.767 1.00 68.81 105 GLN A CA 1
ATOM 835 C C . GLN A 1 105 ? 16.212 -5.403 -4.475 1.00 68.81 105 GLN A C 1
ATOM 837 O O . GLN A 1 105 ? 17.341 -5.754 -4.809 1.00 68.81 105 GLN A O 1
ATOM 842 N N . SER A 1 106 ? 15.364 -6.252 -3.885 1.00 71.12 106 SER A N 1
ATOM 843 C CA . SER A 1 106 ? 15.707 -7.660 -3.641 1.00 71.12 106 SER A CA 1
ATOM 844 C C . SER A 1 106 ? 15.760 -8.511 -4.920 1.00 71.12 106 SER A C 1
ATOM 846 O O . SER A 1 106 ? 16.316 -9.612 -4.915 1.00 71.12 106 SER A O 1
ATOM 848 N N . LYS A 1 107 ? 15.205 -8.015 -6.036 1.00 65.06 107 LYS A N 1
ATOM 849 C CA . LYS A 1 107 ? 15.177 -8.732 -7.312 1.00 65.06 107 LYS A CA 1
ATOM 850 C C . LYS A 1 107 ? 16.372 -8.351 -8.182 1.00 65.06 107 LYS A C 1
ATOM 852 O O . LYS A 1 107 ? 16.518 -7.209 -8.598 1.00 65.06 107 LYS A O 1
ATOM 857 N N . LYS A 1 108 ? 17.179 -9.353 -8.554 1.00 51.34 108 LYS A N 1
ATOM 858 C CA . LYS A 1 108 ? 18.337 -9.190 -9.459 1.00 51.34 108 LYS 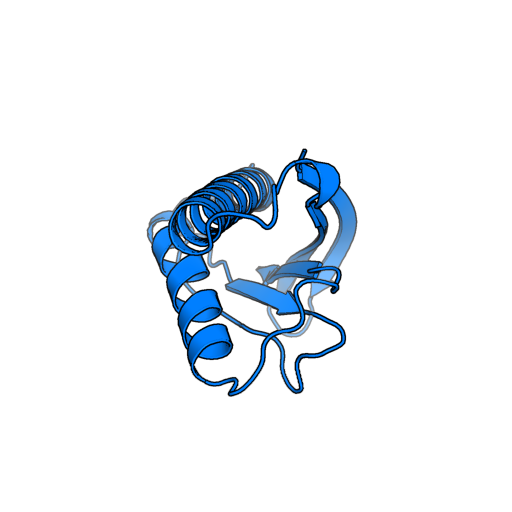A CA 1
ATOM 859 C C . LYS A 1 108 ? 17.965 -8.684 -10.862 1.00 51.34 108 LYS A C 1
ATOM 861 O O . LYS A 1 108 ? 18.817 -8.130 -11.543 1.00 51.34 108 LYS A O 1
ATOM 866 N N . THR A 1 109 ? 16.726 -8.892 -11.313 1.00 47.19 109 THR A N 1
ATOM 867 C CA . THR A 1 109 ? 16.192 -8.370 -12.583 1.00 47.19 109 THR A CA 1
ATOM 868 C C . THR A 1 109 ? 14.704 -8.047 -12.433 1.00 47.19 109 THR A C 1
ATOM 870 O O . THR A 1 109 ? 13.921 -8.877 -11.970 1.00 47.19 109 THR A O 1
ATOM 873 N N . LEU A 1 110 ? 14.300 -6.840 -12.832 1.00 45.44 110 LEU A N 1
ATOM 874 C CA . LEU A 1 110 ? 12.903 -6.402 -12.857 1.00 45.44 110 LEU A CA 1
ATOM 875 C C . LEU A 1 110 ? 12.461 -6.203 -14.303 1.00 45.44 110 LEU A C 1
ATOM 877 O O . LEU A 1 110 ? 12.985 -5.342 -15.005 1.00 45.44 110 LEU A O 1
ATOM 881 N N . ARG A 1 111 ? 11.482 -6.990 -14.757 1.00 45.28 111 ARG A N 1
ATOM 882 C CA . ARG A 1 111 ? 10.822 -6.757 -16.046 1.00 45.28 111 ARG A CA 1
ATOM 883 C C . ARG A 1 111 ? 9.629 -5.827 -15.820 1.00 45.28 111 ARG A C 1
ATOM 885 O O . ARG A 1 111 ? 8.667 -6.197 -15.157 1.00 45.28 111 ARG A O 1
ATOM 892 N N . LEU A 1 112 ? 9.700 -4.618 -16.374 1.00 46.91 112 LEU A N 1
ATOM 893 C CA . LEU A 1 112 ? 8.729 -3.516 -16.250 1.00 46.91 112 LEU A CA 1
ATOM 894 C C . LEU A 1 112 ? 7.404 -3.761 -17.010 1.00 46.91 112 LEU A C 1
ATOM 896 O O . LEU A 1 112 ? 6.885 -2.866 -17.671 1.00 46.91 112 LEU A O 1
ATOM 900 N N . HIS A 1 113 ? 6.892 -4.993 -17.045 1.00 43.44 113 HIS A N 1
ATOM 901 C CA . HIS A 1 113 ? 5.809 -5.389 -17.966 1.00 43.44 113 HIS A CA 1
ATOM 902 C C . HIS A 1 113 ? 4.577 -5.952 -17.248 1.00 43.44 113 HIS A C 1
ATOM 904 O O . HIS A 1 113 ? 3.695 -6.529 -17.882 1.00 43.44 113 HIS A O 1
ATOM 910 N N . GLU A 1 114 ? 4.482 -5.789 -15.928 1.00 45.31 114 GLU A N 1
ATOM 911 C CA . GLU A 1 114 ? 3.479 -6.493 -15.134 1.00 45.31 114 GLU A CA 1
ATOM 912 C C . GLU A 1 114 ? 2.456 -5.574 -14.463 1.00 45.31 114 GLU A C 1
ATOM 914 O O . GLU A 1 114 ? 2.757 -4.521 -13.904 1.00 45.31 114 GLU A O 1
ATOM 919 N N . LYS A 1 115 ? 1.197 -6.012 -14.521 1.00 42.78 115 LYS A N 1
ATOM 920 C CA . LYS A 1 115 ? 0.031 -5.334 -13.953 1.00 42.78 115 LYS A CA 1
ATOM 921 C C . LYS A 1 115 ? 0.043 -5.440 -12.424 1.00 42.78 115 LYS A C 1
ATOM 923 O O . LYS A 1 115 ? -0.072 -6.545 -11.895 1.00 42.78 115 LYS A O 1
ATOM 928 N N . LEU A 1 116 ? 0.100 -4.302 -11.730 1.00 42.03 116 LEU A N 1
ATOM 929 C CA . LEU A 1 116 ? 0.002 -4.228 -10.270 1.00 42.03 116 LEU A CA 1
ATOM 930 C C . LEU A 1 116 ? -1.475 -4.230 -9.826 1.00 42.03 116 LEU A C 1
ATOM 932 O O . LEU A 1 116 ? -2.311 -3.474 -10.325 1.00 42.03 116 LEU A O 1
ATOM 936 N N . LYS A 1 117 ? -1.824 -5.100 -8.879 1.00 42.69 117 LYS A N 1
ATOM 937 C CA . LYS A 1 117 ? -3.135 -5.148 -8.217 1.00 42.69 117 LYS A CA 1
ATOM 938 C C . LYS A 1 117 ? -2.959 -4.723 -6.766 1.00 42.69 117 LYS A C 1
ATOM 940 O O . LYS A 1 117 ? -2.194 -5.350 -6.045 1.00 42.69 117 LYS A O 1
ATOM 945 N N . PHE A 1 118 ? -3.696 -3.713 -6.335 1.00 39.75 118 PHE A N 1
ATOM 946 C CA . PHE A 1 118 ? -3.652 -3.215 -4.965 1.00 39.75 118 PHE A CA 1
ATOM 947 C C . PHE A 1 118 ? -4.899 -3.683 -4.220 1.00 39.75 118 PHE A C 1
ATOM 949 O O . PHE A 1 118 ? -6.008 -3.661 -4.756 1.00 39.75 118 PHE A O 1
ATOM 956 N N . ILE A 1 119 ? -4.714 -4.152 -2.997 1.00 42.72 119 ILE A N 1
ATOM 957 C CA . ILE A 1 119 ? -5.768 -4.613 -2.105 1.00 42.72 119 ILE A CA 1
ATOM 958 C C . ILE A 1 119 ? -5.583 -3.866 -0.790 1.00 42.72 119 ILE A C 1
ATOM 960 O O . ILE A 1 119 ? -4.551 -4.044 -0.146 1.00 42.72 119 ILE A O 1
ATOM 964 N N . SER A 1 120 ? -6.558 -3.054 -0.396 1.00 36.41 120 SER A N 1
ATOM 965 C CA . SER A 1 120 ? -6.648 -2.543 0.969 1.00 36.41 120 SER A CA 1
ATOM 966 C C . SER A 1 120 ? -7.597 -3.435 1.761 1.00 36.41 120 SER A C 1
ATOM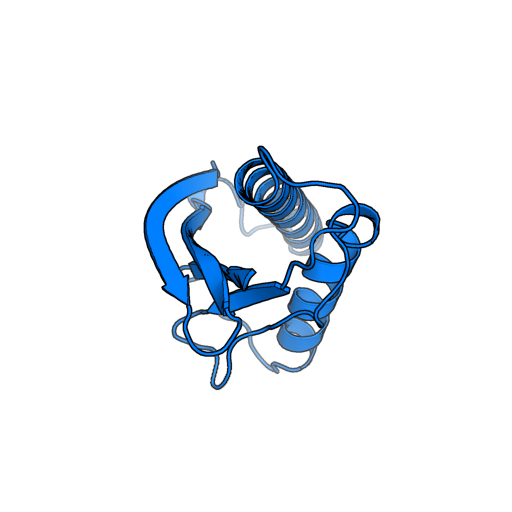 968 O O . SER A 1 120 ? -8.601 -3.910 1.229 1.00 36.41 120 SER A O 1
ATOM 970 N N . SER A 1 121 ? -7.246 -3.746 3.002 1.00 39.25 121 SER A N 1
ATOM 971 C CA . SER A 1 121 ? -8.117 -4.466 3.933 1.00 39.25 121 SER A CA 1
ATOM 972 C C . SER A 1 121 ? -8.117 -3.753 5.272 1.00 39.25 121 SER A C 1
ATOM 974 O O . SER A 1 121 ? -7.037 -3.547 5.832 1.00 39.25 121 SER A O 1
ATOM 976 N N . LEU A 1 122 ? -9.323 -3.413 5.714 1.00 42.56 122 LEU A N 1
ATOM 977 C CA . LEU A 1 122 ? -9.695 -3.119 7.091 1.00 42.56 122 LEU A CA 1
ATOM 978 C C . LEU A 1 122 ? -9.808 -4.443 7.860 1.00 42.56 122 LEU A C 1
ATOM 980 O O . LEU A 1 122 ? -10.308 -5.438 7.265 1.00 42.56 122 LEU A O 1
#

Radius of gyration: 14.75 Å; chains: 1; bounding box: 34×25×38 Å

Sequence (122 aa):
GIIIHKKKSRFCKKYQGEQLIFAAMANPAGFAFSVWDELLINLIDTLRRLIEEILQRSTEGLSLQDLIRICVFAPGLDYPISTCLNTVEEMTVEKVLYEICKVLQSKKTLRLHEKLKFISSL

Organism: Araneus ventricosus (NCBI:txid182803)

Foldseek 3Di:
DKDKDFPDWDQDPVQRWIKTKIWIDDDCPPQDPPDVVVNVVVVLVVLLVVLVVVLCVVCVPHDQQDWKKKWKDKPPDPGIQIADTDGSVPDHSVRSSVSVVVVVVVDPDDDPPIIIMMMMTD

Secondary structure (DSSP, 8-state):
-EEEEEEEEEEETTTTEEEEEEEEEE-GGG--TT-HHHHHHHHHHHHHHHHHHHHHHHHTT--TTSEEEEEEE-TT-SS-EEPPPEETTT--HHHHHHHHHHHHHH-S---S----EEEEE-